Protein AF-A0A382KZV0-F1 (afdb_monomer_lite)

Structure (mmCIF, N/CA/C/O backbone):
data_AF-A0A382KZV0-F1
#
_entry.id   AF-A0A382KZV0-F1
#
loop_
_atom_site.group_PDB
_atom_site.id
_atom_site.type_symbol
_atom_site.label_atom_id
_atom_site.label_alt_id
_atom_site.label_comp_id
_atom_site.label_asym_id
_atom_site.label_entity_id
_atom_site.label_seq_id
_atom_site.pdbx_PDB_ins_code
_atom_site.Cartn_x
_atom_site.Cartn_y
_atom_site.Cartn_z
_atom_site.occupancy
_atom_site.B_iso_or_equiv
_atom_site.auth_seq_id
_atom_site.auth_comp_id
_atom_site.auth_asym_id
_atom_site.auth_atom_id
_atom_site.pdbx_PDB_model_num
ATOM 1 N N . MET A 1 1 ? 20.027 20.296 1.202 1.00 45.50 1 MET A N 1
ATOM 2 C CA . MET A 1 1 ? 18.885 19.548 0.625 1.00 45.50 1 MET A CA 1
ATOM 3 C C . MET A 1 1 ? 18.765 18.106 1.123 1.00 45.50 1 MET A C 1
ATOM 5 O O . MET A 1 1 ? 17.638 17.655 1.220 1.00 45.50 1 MET A O 1
ATOM 9 N N . LEU A 1 2 ? 19.836 17.405 1.534 1.00 50.00 2 LEU A N 1
ATOM 10 C CA . LEU A 1 2 ? 19.702 16.063 2.146 1.00 50.00 2 LEU A CA 1
ATOM 11 C C . LEU A 1 2 ? 18.959 16.044 3.502 1.00 50.00 2 LEU A C 1
ATOM 13 O O . LEU A 1 2 ? 18.318 15.055 3.827 1.00 50.00 2 LEU A O 1
ATOM 17 N N . ALA A 1 3 ? 19.001 17.135 4.277 1.00 51.44 3 ALA A N 1
ATOM 18 C CA . ALA A 1 3 ? 18.390 17.194 5.611 1.00 51.44 3 ALA A CA 1
ATOM 19 C C . ALA A 1 3 ? 16.846 17.115 5.618 1.00 51.44 3 ALA A C 1
ATOM 21 O O . ALA A 1 3 ? 16.266 16.767 6.639 1.00 51.44 3 ALA A O 1
ATOM 22 N N . ALA A 1 4 ? 16.177 17.391 4.490 1.00 58.25 4 ALA A N 1
ATOM 23 C CA . ALA A 1 4 ? 14.716 17.305 4.389 1.00 58.25 4 ALA A CA 1
ATOM 24 C C . ALA A 1 4 ? 14.198 15.859 4.260 1.00 58.25 4 ALA A C 1
ATOM 26 O O . ALA A 1 4 ? 13.025 15.610 4.503 1.00 58.25 4 ALA A O 1
ATOM 27 N N . LEU A 1 5 ? 15.059 14.894 3.914 1.00 58.06 5 LEU A N 1
ATOM 28 C CA . LEU A 1 5 ? 14.665 13.488 3.742 1.00 58.06 5 LEU A CA 1
ATOM 29 C C . LEU A 1 5 ? 14.502 12.738 5.076 1.00 58.06 5 LEU A C 1
ATOM 31 O O . LEU A 1 5 ? 13.919 11.661 5.097 1.00 58.06 5 LEU A O 1
ATOM 35 N N . ALA A 1 6 ? 14.995 13.295 6.187 1.00 59.56 6 ALA A N 1
ATOM 36 C CA . ALA A 1 6 ? 14.977 12.642 7.498 1.00 59.56 6 ALA A CA 1
ATOM 37 C C . ALA A 1 6 ? 13.834 13.105 8.422 1.00 59.56 6 ALA A C 1
ATOM 39 O O . ALA A 1 6 ? 13.668 12.542 9.500 1.00 59.56 6 ALA A O 1
ATOM 40 N N . SER A 1 7 ? 13.025 14.099 8.029 1.00 64.56 7 SER A N 1
ATOM 41 C CA . SER A 1 7 ? 11.954 14.633 8.890 1.00 64.56 7 SER A CA 1
ATOM 42 C C . SER A 1 7 ? 10.748 13.699 9.051 1.00 64.56 7 SER A C 1
ATOM 44 O O . SER A 1 7 ? 9.851 14.010 9.827 1.00 64.56 7 SER A O 1
ATOM 46 N N . GLY A 1 8 ? 10.698 12.590 8.305 1.00 65.81 8 GLY A N 1
ATOM 47 C CA . GLY A 1 8 ? 9.615 11.603 8.378 1.00 65.81 8 GLY A CA 1
ATOM 48 C C . GLY A 1 8 ? 9.811 10.515 9.438 1.00 65.81 8 GLY A C 1
ATOM 49 O O . GLY A 1 8 ? 8.851 9.830 9.777 1.00 65.81 8 GLY A O 1
ATOM 50 N N . CYS A 1 9 ? 11.021 10.344 9.980 1.00 72.75 9 CYS A N 1
ATOM 51 C CA . CYS A 1 9 ? 11.294 9.324 10.992 1.00 72.75 9 CYS A CA 1
ATOM 52 C C . CYS A 1 9 ? 11.134 9.908 12.401 1.00 72.75 9 CYS A C 1
ATOM 54 O O . CYS A 1 9 ? 11.999 10.647 12.869 1.00 72.75 9 CYS A O 1
ATOM 56 N N . ALA A 1 10 ? 10.057 9.540 13.097 1.00 71.25 10 ALA A N 1
ATOM 57 C CA . ALA A 1 10 ? 9.880 9.816 14.521 1.00 71.25 10 ALA A CA 1
ATOM 58 C C . ALA A 1 10 ? 10.232 8.564 15.341 1.00 71.25 10 ALA A C 1
ATOM 60 O O . ALA A 1 10 ? 9.564 7.535 15.244 1.00 71.25 10 ALA A O 1
ATOM 61 N N . SER A 1 11 ? 11.292 8.626 16.151 1.00 73.12 11 SER A N 1
ATOM 62 C CA . SER A 1 11 ? 11.614 7.553 17.096 1.00 73.12 11 SER A CA 1
ATOM 63 C C . SER A 1 11 ? 10.753 7.682 18.356 1.00 73.12 11 SER A C 1
ATOM 65 O O . SER A 1 11 ? 10.665 8.750 18.953 1.00 73.12 11 SER A O 1
ATOM 67 N N . GLY A 1 12 ? 10.113 6.582 18.767 1.00 73.50 12 GLY A N 1
ATOM 68 C CA . GLY A 1 12 ? 9.322 6.541 20.004 1.00 73.50 12 GLY A CA 1
ATOM 69 C C . GLY A 1 12 ? 8.008 7.329 19.960 1.00 73.50 12 GLY A C 1
ATOM 70 O O . GLY A 1 12 ? 7.560 7.792 21.002 1.00 73.50 12 GLY A O 1
ATOM 71 N N . ALA A 1 13 ? 7.401 7.498 18.781 1.00 76.75 13 ALA A N 1
ATOM 72 C CA . ALA A 1 13 ? 6.079 8.105 18.668 1.00 76.75 13 ALA A CA 1
ATOM 73 C C . ALA A 1 13 ? 5.020 7.257 19.396 1.00 76.75 13 ALA A C 1
ATOM 75 O O . ALA A 1 13 ? 4.955 6.042 19.216 1.00 76.75 13 ALA A O 1
ATOM 76 N N . GLU A 1 14 ? 4.196 7.916 20.210 1.00 76.19 14 GLU A N 1
ATOM 77 C CA . GLU A 1 14 ? 3.147 7.278 21.018 1.00 76.19 14 GLU A CA 1
ATOM 78 C C . GLU A 1 14 ? 1.956 6.818 20.158 1.00 76.19 14 GLU A C 1
ATOM 80 O O . GLU A 1 14 ? 1.303 5.825 20.468 1.00 76.19 14 GLU A O 1
ATOM 85 N N . LEU A 1 15 ? 1.734 7.492 19.023 1.00 79.81 15 LEU A N 1
ATOM 86 C CA . LEU A 1 15 ? 0.818 7.083 17.957 1.00 79.81 15 LEU A CA 1
ATOM 87 C C . LEU A 1 15 ? 1.629 6.757 16.700 1.00 79.81 15 LEU A C 1
ATOM 89 O O . LEU A 1 15 ? 2.036 7.654 15.962 1.00 79.81 15 LEU A O 1
ATOM 93 N N . ASP A 1 16 ? 1.867 5.468 16.473 1.00 84.56 16 ASP A N 1
ATOM 94 C CA . ASP A 1 16 ? 2.643 4.955 15.345 1.00 84.56 16 ASP A CA 1
ATOM 95 C C . ASP A 1 16 ? 1.788 3.964 14.546 1.00 84.56 16 ASP A C 1
ATOM 97 O O . ASP A 1 16 ? 1.379 2.917 15.051 1.00 84.56 16 ASP A O 1
ATOM 101 N N . THR A 1 17 ? 1.485 4.317 13.293 1.00 82.06 17 THR A N 1
ATOM 102 C CA . THR A 1 17 ? 0.651 3.489 12.404 1.00 82.06 17 THR A CA 1
ATOM 103 C C . THR A 1 17 ? 1.340 2.176 12.034 1.00 82.06 17 THR A C 1
ATOM 105 O O . THR A 1 17 ? 0.647 1.201 11.779 1.00 82.06 17 THR A O 1
ATOM 108 N N . LEU A 1 18 ? 2.676 2.133 12.070 1.00 85.75 18 LEU A N 1
ATOM 109 C CA . LEU A 1 18 ? 3.484 0.953 11.741 1.00 85.75 18 LEU A CA 1
ATOM 110 C C . LEU A 1 18 ? 3.802 0.095 12.984 1.00 85.75 18 LEU A C 1
ATOM 112 O O . LEU A 1 18 ? 4.700 -0.745 12.961 1.00 85.75 18 LEU A O 1
ATOM 116 N N . LYS A 1 19 ? 3.128 0.348 14.118 1.00 89.19 19 LYS A N 1
ATOM 117 C CA . LYS A 1 19 ? 3.260 -0.428 15.366 1.00 89.19 19 LYS A CA 1
ATOM 118 C C . LYS A 1 19 ? 1.890 -0.774 15.952 1.00 89.19 19 LYS A C 1
ATOM 120 O O . LYS A 1 19 ? 1.485 -0.212 16.979 1.00 89.19 19 LYS A O 1
ATOM 125 N N . PRO A 1 20 ? 1.166 -1.719 15.339 1.00 90.38 20 PRO A N 1
ATOM 126 C CA . PRO A 1 20 ? -0.201 -2.049 15.727 1.00 90.38 20 PRO A CA 1
ATOM 127 C C . PRO A 1 20 ? -0.302 -2.612 17.156 1.00 90.38 20 PRO A C 1
ATOM 129 O O . PRO A 1 20 ? 0.372 -3.576 17.519 1.00 90.38 20 PRO A O 1
ATOM 132 N N . GLN A 1 21 ? -1.214 -2.057 17.962 1.00 88.69 21 GLN A N 1
ATOM 133 C CA . GLN A 1 21 ? -1.464 -2.514 19.342 1.00 88.69 21 GLN A CA 1
ATOM 134 C C . GLN A 1 21 ? -2.681 -3.453 19.462 1.00 88.69 21 GLN A C 1
ATOM 136 O O . GLN A 1 21 ? -2.705 -4.335 20.323 1.00 88.69 21 GLN A O 1
ATOM 141 N N . GLY A 1 22 ? -3.669 -3.326 18.570 1.00 87.75 22 GLY A N 1
ATOM 142 C CA . GLY A 1 22 ? -4.879 -4.160 18.548 1.00 87.75 22 GLY A CA 1
ATOM 143 C C . GLY A 1 22 ? -4.798 -5.346 17.573 1.00 87.75 22 GLY A C 1
ATOM 144 O O . GLY A 1 22 ? -4.011 -5.297 16.628 1.00 87.75 22 GLY A O 1
ATOM 145 N N . PRO A 1 23 ? -5.613 -6.405 17.760 1.00 88.50 23 PRO A N 1
ATOM 146 C CA . PRO A 1 23 ? -5.649 -7.557 16.853 1.00 88.50 23 PRO A CA 1
ATOM 147 C C . PRO A 1 23 ? -6.073 -7.161 15.433 1.00 88.50 23 PRO A C 1
ATOM 149 O O . PRO A 1 23 ? -5.389 -7.514 14.481 1.00 88.50 23 PRO A O 1
ATOM 152 N N . ILE A 1 24 ? -7.111 -6.328 15.299 1.00 89.56 24 ILE A N 1
ATOM 153 C CA . ILE A 1 24 ? -7.564 -5.793 14.005 1.00 89.56 24 ILE A CA 1
ATOM 154 C C . ILE A 1 24 ? -6.461 -4.979 13.320 1.00 89.56 24 ILE A C 1
ATOM 156 O O . ILE A 1 24 ? -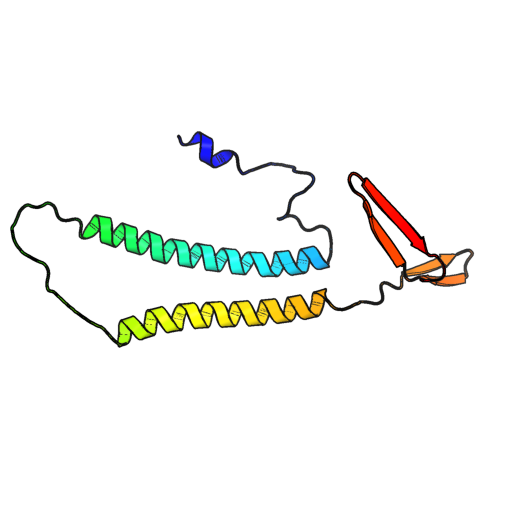6.172 -5.180 12.142 1.00 89.56 24 ILE A O 1
ATOM 160 N N . ALA A 1 25 ? -5.794 -4.098 14.073 1.00 90.75 25 ALA A N 1
ATOM 161 C CA . ALA A 1 25 ? -4.686 -3.305 13.549 1.00 90.75 25 ALA A CA 1
ATOM 162 C C . ALA A 1 25 ? -3.525 -4.194 13.072 1.00 90.75 25 ALA A C 1
ATOM 164 O O . ALA A 1 25 ? -2.959 -3.925 12.020 1.00 90.75 25 ALA A O 1
ATOM 165 N N . ARG A 1 26 ? -3.206 -5.281 13.795 1.00 92.38 26 ARG A N 1
ATOM 166 C CA . ARG A 1 26 ? -2.177 -6.253 13.386 1.00 92.38 26 ARG A CA 1
ATOM 167 C C . ARG A 1 26 ? -2.532 -6.970 12.087 1.00 92.38 26 ARG A C 1
ATOM 169 O O . ARG A 1 26 ? -1.646 -7.167 11.262 1.00 92.38 26 ARG A O 1
ATOM 176 N N . SER A 1 27 ? -3.798 -7.339 11.890 1.00 91.62 27 SER A N 1
ATOM 177 C CA . SER A 1 27 ? -4.250 -7.962 10.639 1.00 91.62 27 SER A CA 1
ATOM 178 C C . SER A 1 27 ? -4.074 -7.024 9.441 1.00 91.62 27 SER A C 1
ATOM 180 O O . SER A 1 27 ? -3.606 -7.453 8.389 1.00 91.62 27 SER A O 1
ATOM 182 N N . ILE A 1 28 ? -4.393 -5.736 9.613 1.00 92.94 28 ILE A N 1
ATOM 183 C CA . ILE A 1 28 ? -4.195 -4.711 8.577 1.00 92.94 28 ILE A CA 1
ATOM 184 C C . ILE A 1 28 ? -2.701 -4.511 8.293 1.00 92.94 28 ILE A C 1
ATOM 186 O O . ILE A 1 28 ? -2.295 -4.534 7.134 1.00 92.94 28 ILE A O 1
ATOM 190 N N . ASP A 1 29 ? -1.892 -4.353 9.340 1.00 93.69 29 ASP A N 1
ATOM 191 C CA . ASP A 1 29 ? -0.443 -4.136 9.248 1.00 93.69 29 ASP A CA 1
ATOM 192 C C . ASP A 1 29 ? 0.255 -5.292 8.510 1.00 93.69 29 ASP A C 1
ATOM 194 O O . ASP A 1 29 ? 0.930 -5.070 7.504 1.00 93.69 29 ASP A O 1
ATOM 198 N N . THR A 1 30 ? -0.058 -6.535 8.896 1.00 93.00 30 THR A N 1
ATOM 199 C CA . THR A 1 30 ? 0.474 -7.768 8.282 1.00 93.00 30 THR A CA 1
ATOM 200 C C . THR A 1 30 ? 0.131 -7.882 6.793 1.00 93.00 30 THR A C 1
ATOM 202 O O . THR A 1 30 ? 0.919 -8.423 6.019 1.00 93.00 30 THR A O 1
ATOM 205 N N . LEU A 1 31 ? -1.041 -7.389 6.372 1.00 94.06 31 LEU A N 1
ATOM 206 C CA . LEU A 1 31 ? -1.409 -7.319 4.955 1.00 94.06 31 LEU A CA 1
ATOM 207 C C . LEU A 1 31 ? -0.690 -6.165 4.241 1.00 94.06 31 LEU A C 1
ATOM 209 O O . LEU A 1 31 ? -0.308 -6.300 3.078 1.00 94.06 31 LEU A O 1
ATOM 213 N N . SER A 1 32 ? -0.524 -5.027 4.911 1.00 94.06 32 SER A N 1
ATOM 214 C CA . SER A 1 32 ? 0.054 -3.822 4.319 1.00 94.06 32 SER A CA 1
ATOM 215 C C . SER A 1 32 ? 1.548 -3.966 4.017 1.00 94.06 32 SER A C 1
ATOM 217 O O . SER A 1 32 ? 1.982 -3.560 2.939 1.00 94.06 32 SER A O 1
ATOM 219 N N . ASP A 1 33 ? 2.312 -4.625 4.890 1.00 93.62 33 ASP A N 1
ATOM 220 C CA . ASP A 1 33 ? 3.751 -4.861 4.737 1.00 93.62 33 ASP A CA 1
ATOM 221 C C . ASP A 1 33 ? 4.140 -5.483 3.380 1.00 93.62 33 ASP A C 1
ATOM 223 O O . ASP A 1 33 ? 4.932 -4.884 2.639 1.00 93.62 33 ASP A O 1
ATOM 227 N N . PRO A 1 34 ? 3.590 -6.646 2.971 1.00 94.19 34 PRO A N 1
ATOM 228 C CA . PRO A 1 34 ? 3.917 -7.240 1.679 1.00 94.19 34 PRO A CA 1
ATOM 229 C C . PRO A 1 34 ? 3.402 -6.405 0.499 1.00 94.19 34 PRO A C 1
ATOM 231 O O . PRO A 1 34 ? 4.047 -6.380 -0.550 1.00 94.19 34 PRO A O 1
ATOM 234 N N . VAL A 1 35 ? 2.280 -5.691 0.647 1.00 95.56 35 VAL A N 1
ATOM 235 C CA . VAL A 1 35 ? 1.765 -4.796 -0.404 1.00 95.56 35 VAL A CA 1
ATOM 236 C C . VAL A 1 35 ? 2.734 -3.637 -0.640 1.00 95.56 35 VAL A C 1
ATOM 238 O O . VAL A 1 35 ? 3.087 -3.364 -1.789 1.00 95.56 35 VAL A O 1
ATOM 241 N N . PHE A 1 36 ? 3.221 -2.996 0.425 1.00 94.75 36 PHE A N 1
ATOM 242 C CA . PHE A 1 36 ? 4.221 -1.932 0.331 1.00 94.75 36 PHE A CA 1
ATOM 243 C C . PHE A 1 36 ? 5.557 -2.439 -0.212 1.00 94.75 36 PHE A C 1
ATOM 245 O O . PHE A 1 36 ? 6.182 -1.748 -1.019 1.00 94.75 36 PHE A O 1
ATOM 252 N N . LEU A 1 37 ? 5.972 -3.654 0.155 1.00 95.38 37 LEU A N 1
ATOM 253 C CA . LEU A 1 37 ? 7.160 -4.293 -0.410 1.00 95.38 37 LEU A CA 1
ATOM 254 C C . LEU A 1 37 ? 7.038 -4.456 -1.935 1.00 95.38 37 LEU A C 1
ATOM 256 O O . LEU A 1 37 ? 7.937 -4.052 -2.676 1.00 95.38 37 LEU A O 1
ATOM 260 N N . ILE A 1 38 ? 5.922 -5.017 -2.414 1.00 95.62 38 ILE A N 1
ATOM 261 C CA . ILE A 1 38 ? 5.663 -5.211 -3.849 1.00 95.62 38 ILE A CA 1
ATOM 262 C C . ILE A 1 38 ? 5.585 -3.860 -4.565 1.00 95.62 38 ILE A C 1
ATOM 264 O O . ILE A 1 38 ? 6.200 -3.691 -5.618 1.00 95.62 38 ILE A O 1
ATOM 268 N N . ALA A 1 39 ? 4.882 -2.882 -3.989 1.00 95.25 39 ALA A N 1
ATOM 269 C CA . ALA A 1 39 ? 4.782 -1.536 -4.543 1.00 95.25 39 ALA A CA 1
ATOM 270 C C . ALA A 1 39 ? 6.162 -0.869 -4.668 1.00 95.25 39 ALA A C 1
ATOM 272 O O . ALA A 1 39 ? 6.479 -0.306 -5.716 1.00 95.25 39 ALA A O 1
ATOM 273 N N . GLY A 1 40 ? 7.007 -0.988 -3.641 1.00 96.81 40 GLY A N 1
ATOM 274 C CA . GLY A 1 40 ? 8.384 -0.498 -3.659 1.00 96.81 40 GLY A CA 1
ATOM 275 C C . GLY A 1 40 ? 9.237 -1.179 -4.731 1.00 96.81 40 GLY A C 1
ATOM 276 O O . GLY A 1 40 ? 9.969 -0.508 -5.457 1.00 96.81 40 GLY A O 1
ATOM 277 N N . LEU A 1 41 ? 9.106 -2.496 -4.898 1.00 96.75 41 LEU A N 1
ATOM 278 C CA . LEU A 1 41 ? 9.815 -3.243 -5.938 1.00 96.75 41 LEU A CA 1
ATOM 279 C C . LEU A 1 41 ? 9.382 -2.809 -7.346 1.00 96.75 41 LEU A C 1
ATOM 281 O O . LEU A 1 41 ? 10.234 -2.537 -8.192 1.00 96.75 41 LEU A O 1
ATOM 285 N N . VAL A 1 42 ? 8.075 -2.691 -7.595 1.00 95.88 42 VAL A N 1
ATOM 286 C CA . VAL A 1 42 ? 7.537 -2.207 -8.878 1.00 95.88 42 VAL A CA 1
ATOM 287 C C . VAL A 1 42 ? 8.008 -0.781 -9.154 1.00 95.88 42 VAL A C 1
ATOM 289 O O . VAL A 1 42 ? 8.464 -0.489 -10.261 1.00 95.88 42 VAL A O 1
ATOM 292 N N . PHE A 1 43 ? 7.968 0.090 -8.143 1.00 96.38 43 PHE A N 1
ATOM 293 C CA . PHE A 1 43 ? 8.487 1.450 -8.232 1.00 96.38 43 PHE A CA 1
ATOM 294 C C . PHE A 1 43 ? 9.957 1.456 -8.667 1.00 96.38 43 PHE A C 1
ATOM 296 O O . PHE A 1 43 ? 10.300 2.134 -9.633 1.00 96.38 43 PHE A O 1
ATOM 303 N N . LEU A 1 44 ? 10.816 0.661 -8.021 1.00 97.56 44 LEU A N 1
ATOM 304 C CA . LEU A 1 44 ? 12.237 0.581 -8.366 1.00 97.56 44 LEU A CA 1
ATOM 305 C C . LEU A 1 44 ? 12.475 0.045 -9.780 1.00 97.56 44 LEU A C 1
ATOM 307 O O . LEU A 1 44 ? 13.350 0.560 -10.472 1.00 97.56 44 LEU A O 1
ATOM 311 N N . ILE A 1 45 ? 11.705 -0.945 -10.236 1.00 96.25 45 ILE A N 1
ATOM 312 C CA . ILE A 1 45 ? 11.824 -1.473 -11.602 1.00 96.25 45 ILE A CA 1
ATOM 313 C C . ILE A 1 45 ? 11.453 -0.401 -12.628 1.00 96.25 45 ILE A C 1
ATOM 315 O O . ILE A 1 45 ? 12.205 -0.176 -13.576 1.00 96.25 45 ILE A O 1
ATOM 319 N N . ILE A 1 46 ? 10.323 0.283 -12.437 1.00 95.56 46 ILE A N 1
ATOM 320 C CA . ILE A 1 46 ? 9.833 1.287 -13.388 1.00 95.56 46 ILE A CA 1
ATOM 321 C C . ILE A 1 46 ? 10.746 2.514 -13.391 1.00 95.56 46 ILE A C 1
ATOM 323 O O . ILE A 1 46 ? 11.239 2.912 -14.447 1.00 95.56 46 ILE A O 1
ATOM 327 N N . PHE A 1 47 ? 11.006 3.108 -12.225 1.00 96.50 47 PHE A N 1
ATOM 328 C CA . PHE A 1 47 ? 11.843 4.304 -12.128 1.00 96.50 47 PHE A CA 1
ATOM 329 C C . PHE A 1 47 ? 13.302 4.001 -12.453 1.00 96.50 47 PHE A C 1
ATOM 331 O O . PHE A 1 47 ? 13.933 4.779 -13.163 1.00 96.50 47 PHE A O 1
ATOM 338 N N . GLY A 1 48 ? 13.832 2.867 -11.994 1.00 97.00 48 GLY A N 1
ATOM 339 C CA . GLY A 1 48 ? 15.187 2.429 -12.316 1.00 97.00 48 GLY A CA 1
ATOM 340 C C . GLY A 1 48 ? 15.354 2.158 -13.808 1.00 97.00 48 GLY A C 1
ATOM 341 O O . GLY A 1 48 ? 16.275 2.690 -14.421 1.00 97.00 48 GLY A O 1
ATOM 342 N N . GLY A 1 49 ? 14.431 1.410 -14.418 1.00 96.38 49 GLY A N 1
ATOM 343 C CA . GLY A 1 49 ? 14.431 1.158 -15.860 1.00 96.38 49 GLY A CA 1
ATOM 344 C C . GLY A 1 49 ? 14.329 2.450 -16.670 1.00 96.38 49 GLY A C 1
ATOM 345 O O . GLY A 1 49 ? 15.121 2.668 -17.584 1.00 96.38 49 GLY A O 1
ATOM 346 N N . THR A 1 50 ? 13.432 3.356 -16.277 1.00 95.75 50 THR A N 1
ATOM 347 C CA . THR A 1 50 ? 13.288 4.674 -16.914 1.00 95.75 50 THR A CA 1
ATOM 348 C C . THR A 1 50 ? 14.561 5.507 -16.777 1.00 95.75 50 THR A C 1
ATOM 350 O O . THR A 1 50 ? 15.017 6.087 -17.758 1.00 95.75 50 THR A O 1
ATOM 353 N N . ALA A 1 51 ? 15.178 5.542 -15.593 1.00 96.88 51 ALA A N 1
ATOM 354 C CA . ALA A 1 51 ? 16.425 6.264 -15.360 1.00 96.88 51 ALA A CA 1
ATOM 355 C C . ALA A 1 51 ? 17.586 5.691 -16.186 1.00 96.88 51 ALA A C 1
ATOM 357 O O . ALA A 1 51 ? 18.377 6.455 -16.738 1.00 96.88 51 ALA A O 1
ATOM 358 N N . VAL A 1 52 ? 17.671 4.361 -16.316 1.00 97.00 52 VAL A N 1
ATOM 359 C CA . VAL A 1 52 ? 18.667 3.691 -17.164 1.00 97.00 52 VAL A CA 1
ATOM 360 C C . VAL A 1 52 ? 18.448 4.037 -18.631 1.00 97.00 52 VAL A C 1
ATOM 362 O O . VAL A 1 52 ? 19.409 4.415 -19.296 1.00 97.00 52 VAL A O 1
ATOM 365 N N . ILE A 1 53 ? 17.212 3.954 -19.133 1.00 94.81 53 ILE A N 1
ATOM 366 C CA . ILE A 1 53 ? 16.881 4.315 -20.520 1.00 94.81 53 ILE A CA 1
ATOM 367 C C . ILE A 1 53 ? 17.247 5.778 -20.775 1.00 94.81 53 ILE A C 1
ATOM 369 O O . ILE A 1 53 ? 17.963 6.076 -21.729 1.00 94.81 53 ILE A O 1
ATOM 373 N N . TRP A 1 54 ? 16.819 6.672 -19.883 1.00 93.75 54 TRP A N 1
ATOM 374 C CA . TRP A 1 54 ? 17.100 8.098 -19.977 1.00 93.75 54 TRP A CA 1
ATOM 375 C C . TRP A 1 54 ? 18.598 8.396 -19.977 1.00 93.75 54 TRP A C 1
ATOM 377 O O . TRP A 1 54 ? 19.046 9.209 -20.772 1.00 93.75 54 TRP A O 1
ATOM 387 N N . TRP A 1 55 ? 19.385 7.747 -19.117 1.00 94.88 55 TRP A N 1
ATOM 388 C CA . TRP A 1 55 ? 20.828 7.971 -19.051 1.00 94.8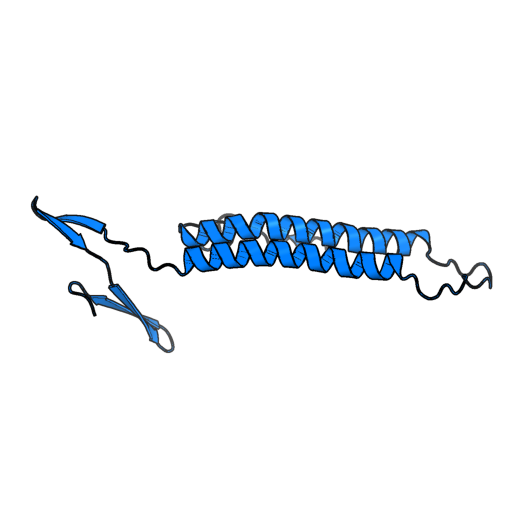8 55 TRP A CA 1
ATOM 389 C C . TRP A 1 55 ? 21.576 7.363 -20.245 1.00 94.88 55 TRP A C 1
ATOM 391 O O . TRP A 1 55 ? 22.491 7.989 -20.779 1.00 94.88 55 TRP A O 1
ATOM 401 N N . ARG A 1 56 ? 21.194 6.151 -20.674 1.00 91.75 56 ARG A N 1
ATOM 402 C CA . ARG A 1 56 ? 21.904 5.372 -21.700 1.00 91.75 56 ARG A CA 1
ATOM 403 C C . ARG A 1 56 ? 21.605 5.817 -23.128 1.00 91.75 56 ARG A C 1
ATOM 405 O O . ARG A 1 56 ? 22.493 5.703 -23.972 1.00 91.75 56 ARG A O 1
ATOM 412 N N . PHE A 1 57 ? 20.381 6.255 -23.399 1.00 88.81 57 PHE A N 1
ATOM 413 C CA . PHE A 1 57 ? 19.919 6.688 -24.723 1.00 88.81 57 PHE A CA 1
ATOM 414 C C . PHE A 1 57 ? 19.686 8.199 -24.777 1.00 88.81 57 PHE A C 1
ATOM 416 O O . PHE A 1 57 ? 18.914 8.689 -25.596 1.00 88.81 57 PHE A O 1
ATOM 423 N N . ARG A 1 58 ? 20.337 8.948 -23.880 1.00 87.31 58 ARG A N 1
ATOM 424 C CA . ARG A 1 58 ? 20.343 10.406 -23.941 1.00 87.31 58 ARG A CA 1
ATOM 425 C C . ARG A 1 58 ? 21.080 10.849 -25.198 1.00 87.31 58 ARG A C 1
ATOM 427 O O . ARG A 1 58 ? 22.269 10.566 -25.321 1.00 87.31 58 ARG A O 1
ATOM 434 N N . ASP A 1 59 ? 20.383 11.567 -26.064 1.00 83.81 59 ASP A N 1
ATOM 435 C CA . ASP A 1 59 ? 20.962 12.159 -27.264 1.00 83.81 59 ASP A CA 1
ATOM 436 C C . ASP A 1 59 ? 21.989 13.249 -26.900 1.00 83.81 59 ASP A C 1
ATOM 438 O O . ASP A 1 59 ? 21.719 14.124 -26.065 1.00 83.81 59 ASP A O 1
ATOM 442 N N . ASP A 1 60 ? 23.175 13.181 -27.501 1.00 83.00 60 ASP A N 1
ATOM 443 C CA . ASP A 1 60 ? 24.233 14.184 -27.368 1.00 83.00 60 ASP A CA 1
ATOM 444 C C . ASP A 1 60 ? 24.198 15.245 -28.481 1.00 83.00 60 ASP A C 1
ATOM 446 O O . ASP A 1 60 ? 24.973 16.202 -28.420 1.00 83.00 60 ASP A O 1
ATOM 450 N N . HIS A 1 61 ? 23.247 15.124 -29.417 1.00 79.75 61 HIS A N 1
ATOM 451 C CA . HIS A 1 61 ? 23.030 16.004 -30.567 1.00 79.75 61 HIS A CA 1
ATOM 452 C C . HIS A 1 61 ? 24.279 16.126 -31.458 1.00 79.75 61 HIS A C 1
ATOM 454 O O . HIS A 1 61 ? 24.536 17.189 -32.033 1.00 79.75 61 HIS A O 1
ATOM 460 N N . SER A 1 62 ? 25.104 15.074 -31.524 1.00 81.38 62 SER A N 1
ATOM 461 C CA . SER A 1 62 ? 26.326 15.062 -32.336 1.00 81.38 62 SER A CA 1
ATOM 462 C C . SER A 1 62 ? 26.087 14.738 -33.816 1.00 81.38 62 SER A C 1
ATOM 464 O O . SER A 1 62 ? 26.927 15.092 -34.648 1.00 81.38 62 SER A O 1
ATOM 466 N N . ASP A 1 63 ? 24.942 14.144 -34.158 1.00 81.56 63 ASP A N 1
ATOM 467 C CA . ASP A 1 63 ? 24.487 13.866 -35.520 1.00 81.56 63 ASP A CA 1
ATOM 468 C C . ASP A 1 63 ? 22.999 14.227 -35.732 1.00 81.56 63 ASP A C 1
ATOM 470 O O . ASP A 1 63 ? 22.262 14.539 -34.799 1.00 81.56 63 ASP A O 1
ATOM 474 N N . GLU A 1 64 ? 22.568 14.268 -36.999 1.00 78.75 64 GLU A N 1
ATOM 475 C CA . GLU A 1 64 ? 21.166 14.515 -37.395 1.00 78.75 64 GLU A CA 1
ATOM 476 C C . GLU A 1 64 ? 20.404 13.193 -37.650 1.00 78.75 64 GLU A C 1
ATOM 478 O O . GLU A 1 64 ? 19.425 13.160 -38.403 1.00 78.75 64 GLU A O 1
ATOM 483 N N . GLU A 1 65 ? 20.864 12.074 -37.078 1.00 80.25 65 GLU A N 1
ATOM 484 C CA . GLU A 1 65 ? 20.271 10.756 -37.313 1.00 80.25 65 GLU A CA 1
ATOM 485 C C . GLU A 1 65 ? 19.029 10.549 -36.432 1.00 80.25 65 GLU A C 1
ATOM 487 O O . GLU A 1 65 ? 19.087 10.491 -35.205 1.00 80.25 65 GLU A O 1
ATOM 492 N N . PHE A 1 66 ? 17.860 10.433 -37.066 1.00 79.75 66 PHE A N 1
ATOM 493 C CA . PHE A 1 66 ? 16.614 10.171 -36.347 1.00 79.75 66 PHE A CA 1
ATOM 494 C C . PHE A 1 66 ? 16.490 8.685 -35.973 1.00 79.75 66 PHE A C 1
ATOM 496 O O . PHE A 1 66 ? 16.751 7.824 -36.818 1.00 79.75 66 PHE A O 1
ATOM 503 N N . PRO A 1 67 ? 16.011 8.354 -34.756 1.00 82.69 67 PRO A N 1
ATOM 504 C CA . PRO A 1 67 ? 15.772 6.970 -34.370 1.00 82.69 67 PRO A CA 1
ATOM 505 C C . PRO A 1 67 ? 14.661 6.338 -35.217 1.00 82.69 67 PRO A C 1
ATOM 507 O O . PRO A 1 67 ? 13.741 7.014 -35.688 1.00 82.69 67 PRO A O 1
ATOM 510 N N . GLU A 1 68 ? 14.722 5.015 -35.373 1.00 85.69 68 GLU A N 1
ATOM 511 C CA . GLU A 1 68 ? 13.705 4.251 -36.094 1.00 85.69 68 GLU A CA 1
ATOM 512 C C . GLU A 1 68 ? 12.316 4.451 -35.460 1.00 85.69 68 GLU A C 1
ATOM 514 O O . GLU A 1 68 ? 12.106 4.193 -34.271 1.00 85.69 68 GLU A O 1
ATOM 519 N N . GLN A 1 69 ? 11.345 4.909 -36.259 1.00 86.12 69 GLN A N 1
ATOM 520 C CA . GLN A 1 69 ? 9.955 5.061 -35.826 1.00 86.12 69 GLN A CA 1
ATOM 521 C C . GLN A 1 69 ? 9.257 3.702 -35.811 1.00 86.12 69 GLN A C 1
ATOM 523 O O . GLN A 1 69 ? 8.536 3.332 -36.738 1.00 86.12 69 GLN A O 1
ATOM 528 N N . VAL A 1 70 ? 9.467 2.956 -34.733 1.00 87.00 70 VAL A N 1
ATOM 529 C CA . VAL A 1 70 ? 8.705 1.741 -34.453 1.00 87.00 70 VAL A CA 1
ATOM 530 C C . VAL A 1 70 ? 7.363 2.114 -33.820 1.00 87.00 70 VAL A C 1
ATOM 532 O O . VAL A 1 70 ? 7.307 2.858 -32.840 1.00 87.00 70 VAL A O 1
ATOM 535 N N . HIS A 1 71 ? 6.264 1.616 -34.388 1.00 85.62 71 HIS A N 1
ATOM 536 C CA . HIS A 1 71 ? 4.923 1.821 -33.843 1.00 85.62 71 HIS A CA 1
ATOM 537 C C . HIS A 1 71 ? 4.234 0.488 -33.582 1.00 85.62 71 HIS A C 1
ATOM 539 O O . HIS A 1 71 ? 4.087 -0.324 -34.494 1.00 85.62 71 HIS A O 1
ATOM 545 N N . GLY A 1 72 ? 3.752 0.330 -32.350 1.00 83.94 72 GLY A N 1
ATOM 546 C CA . GLY A 1 72 ? 2.957 -0.810 -31.921 1.00 83.94 72 GLY A CA 1
ATOM 547 C C . GLY A 1 72 ? 3.787 -2.070 -31.690 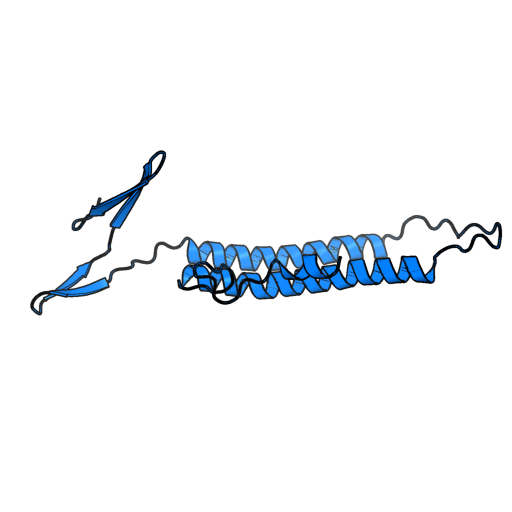1.00 83.94 72 GLY A C 1
ATOM 548 O O . GLY A 1 72 ? 4.543 -2.524 -32.545 1.00 83.94 72 GLY A O 1
ATOM 549 N N . ASP A 1 73 ? 3.589 -2.676 -30.527 1.00 93.69 73 ASP A N 1
ATOM 550 C CA . ASP A 1 73 ? 4.030 -4.042 -30.265 1.00 93.69 73 ASP A CA 1
ATOM 551 C C . ASP A 1 73 ? 2.973 -4.700 -29.391 1.00 93.69 73 ASP A C 1
ATOM 553 O O . ASP A 1 73 ? 2.969 -4.543 -28.173 1.00 93.69 73 ASP A O 1
ATOM 557 N N . LEU A 1 74 ? 2.080 -5.467 -30.021 1.00 93.44 74 LEU A N 1
ATOM 558 C CA . LEU A 1 74 ? 0.979 -6.130 -29.325 1.00 93.44 74 LEU A CA 1
ATOM 559 C C . LEU A 1 74 ? 1.465 -7.008 -28.159 1.00 93.44 74 LEU A C 1
ATOM 561 O O . LEU A 1 74 ? 0.760 -7.157 -27.162 1.00 93.44 74 LEU A O 1
ATOM 565 N N . LYS A 1 75 ? 2.655 -7.617 -28.268 1.00 94.75 75 LYS A N 1
ATOM 566 C CA . LYS A 1 75 ? 3.189 -8.487 -27.210 1.00 94.75 75 LYS A CA 1
ATOM 567 C C . LYS A 1 75 ? 3.625 -7.660 -26.012 1.00 94.75 75 LYS A C 1
ATOM 569 O O . LYS A 1 75 ? 3.319 -8.037 -24.881 1.00 94.75 75 LYS A O 1
ATOM 574 N N . LEU A 1 76 ? 4.322 -6.554 -26.262 1.00 93.31 76 LEU A N 1
ATOM 575 C CA . LEU A 1 76 ? 4.727 -5.623 -25.218 1.00 93.31 76 LEU A CA 1
ATOM 576 C C . LEU A 1 76 ? 3.466 -5.006 -24.585 1.00 93.31 76 LEU A C 1
ATOM 578 O O . LEU A 1 76 ? 3.323 -5.050 -23.363 1.00 93.31 76 LEU A O 1
ATOM 582 N N . GLU A 1 77 ? 2.505 -4.580 -25.413 1.00 94.94 77 GLU A N 1
ATOM 583 C CA . GLU A 1 77 ? 1.217 -3.997 -25.012 1.00 94.94 77 GLU A CA 1
ATOM 584 C C . GLU A 1 77 ? 0.433 -4.879 -24.052 1.00 94.94 77 GLU A C 1
ATOM 586 O O . GLU A 1 77 ? -0.024 -4.447 -22.985 1.00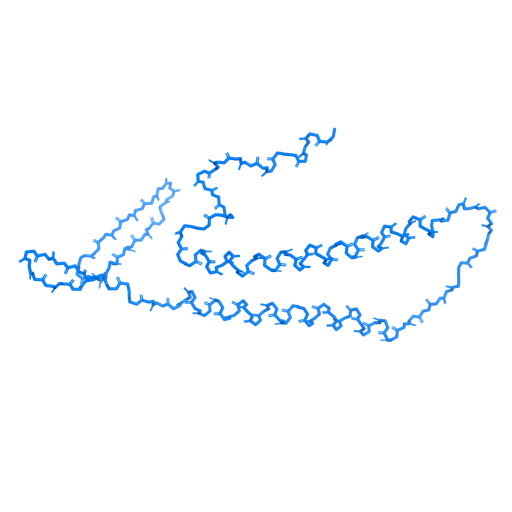 94.94 77 GLU A O 1
ATOM 591 N N . LEU A 1 78 ? 0.322 -6.152 -24.412 1.00 96.81 78 LEU A N 1
ATOM 592 C CA . LEU A 1 78 ? -0.336 -7.140 -23.583 1.00 96.81 78 LEU A CA 1
ATOM 593 C C . LEU A 1 78 ? 0.442 -7.389 -22.286 1.00 96.81 78 LEU A C 1
ATOM 595 O O . LEU A 1 78 ? -0.171 -7.489 -21.225 1.00 96.81 78 LEU A O 1
ATOM 599 N N . LEU A 1 79 ? 1.776 -7.451 -22.343 1.00 95.31 79 LEU A N 1
ATOM 600 C CA . LEU A 1 79 ? 2.616 -7.698 -21.172 1.00 95.31 79 LEU A CA 1
ATOM 601 C C . LEU A 1 79 ? 2.436 -6.612 -20.103 1.00 95.31 79 LEU A C 1
ATOM 603 O O . LEU A 1 79 ? 2.155 -6.939 -18.948 1.00 95.31 79 LEU A O 1
ATOM 607 N N . TRP A 1 80 ? 2.554 -5.330 -20.468 1.00 93.94 80 TRP A N 1
ATOM 608 C CA . TRP A 1 80 ? 2.441 -4.238 -19.492 1.00 93.94 80 TRP A CA 1
ATOM 609 C C . TRP A 1 80 ? 1.012 -3.974 -19.029 1.00 93.94 80 TRP A C 1
ATOM 611 O O . TRP A 1 80 ? 0.820 -3.248 -18.060 1.00 93.94 80 TRP A O 1
ATOM 621 N N . THR A 1 81 ? 0.008 -4.527 -19.702 1.00 96.00 81 THR A N 1
ATOM 622 C CA . THR A 1 81 ? -1.387 -4.421 -19.265 1.00 96.00 81 THR A CA 1
ATOM 623 C C . THR A 1 81 ? -1.733 -5.573 -18.326 1.00 96.00 81 THR A C 1
ATOM 625 O O . THR A 1 81 ? -2.235 -5.355 -17.227 1.00 96.00 81 THR A O 1
ATOM 628 N N . VAL A 1 82 ? -1.402 -6.808 -18.713 1.00 97.88 82 VAL A N 1
ATOM 629 C CA . VAL A 1 82 ? -1.739 -8.013 -17.944 1.00 97.88 82 VAL A CA 1
ATOM 630 C C . VAL A 1 82 ? -0.979 -8.069 -16.624 1.00 97.88 82 VAL A C 1
ATOM 632 O O . VAL A 1 82 ? -1.578 -8.395 -15.601 1.00 97.88 82 VAL A O 1
ATOM 635 N N . VAL A 1 83 ? 0.318 -7.741 -16.613 1.00 96.00 83 VAL A N 1
ATOM 636 C CA . VAL A 1 83 ? 1.137 -7.855 -15.396 1.00 96.00 83 VAL A CA 1
ATOM 637 C C . VAL A 1 83 ? 0.598 -6.971 -14.256 1.00 96.00 83 VAL A C 1
ATOM 639 O O . VAL A 1 83 ? 0.320 -7.521 -13.187 1.00 96.00 83 VAL A O 1
ATOM 642 N N . PRO A 1 84 ? 0.355 -5.655 -14.437 1.00 94.75 84 PRO A N 1
ATOM 643 C CA . PRO A 1 84 ? -0.246 -4.824 -13.392 1.00 94.75 84 PRO A CA 1
ATOM 644 C C . PRO A 1 84 ? -1.650 -5.278 -12.988 1.00 94.75 84 PRO A C 1
ATOM 646 O O . PRO A 1 84 ? -1.974 -5.264 -11.801 1.00 94.75 84 PRO A O 1
ATOM 649 N N . THR A 1 85 ? -2.475 -5.723 -13.943 1.00 97.56 85 THR A N 1
ATOM 650 C CA . THR A 1 85 ? -3.819 -6.233 -13.640 1.00 97.56 85 THR A CA 1
ATOM 651 C C . THR A 1 85 ? -3.770 -7.457 -12.731 1.00 97.56 85 THR A C 1
ATOM 653 O O . THR A 1 85 ? -4.511 -7.512 -11.752 1.00 97.56 85 THR A O 1
ATOM 656 N N . VAL A 1 86 ? -2.888 -8.423 -13.006 1.00 98.06 86 VAL A N 1
ATOM 657 C CA . VAL A 1 86 ? -2.748 -9.632 -12.180 1.00 98.06 86 VAL A CA 1
ATOM 658 C C . VAL A 1 86 ? -2.247 -9.286 -10.779 1.00 98.06 86 VAL A C 1
ATOM 660 O O . VAL A 1 86 ? -2.794 -9.796 -9.804 1.00 98.06 86 VAL A O 1
ATOM 663 N N . ILE A 1 87 ? -1.261 -8.389 -10.661 1.00 96.12 87 ILE A N 1
ATOM 664 C CA . ILE A 1 87 ? -0.753 -7.934 -9.357 1.00 96.12 87 ILE A CA 1
ATOM 665 C C . ILE A 1 87 ? -1.891 -7.330 -8.522 1.00 96.12 87 ILE A C 1
ATOM 667 O O . ILE A 1 87 ? -2.091 -7.730 -7.375 1.00 96.12 87 ILE A O 1
ATOM 671 N N . LEU A 1 88 ? -2.677 -6.417 -9.101 1.00 97.06 88 LEU A N 1
ATOM 672 C CA . LEU A 1 88 ? -3.804 -5.797 -8.399 1.00 97.06 88 LEU A CA 1
ATOM 673 C C . LEU A 1 88 ? -4.916 -6.795 -8.064 1.00 97.06 88 LEU A C 1
ATOM 675 O O . LEU A 1 88 ? -5.492 -6.706 -6.983 1.00 97.06 88 LEU A O 1
ATOM 679 N N . ALA A 1 89 ? -5.204 -7.755 -8.944 1.00 98.00 89 ALA A N 1
ATOM 680 C CA . ALA A 1 89 ? -6.207 -8.784 -8.683 1.00 98.00 89 ALA A CA 1
ATOM 681 C C . ALA A 1 89 ? -5.835 -9.647 -7.467 1.00 98.00 89 ALA A C 1
ATOM 683 O O . ALA A 1 89 ? -6.685 -9.912 -6.620 1.00 98.00 89 ALA A O 1
ATOM 684 N N . VAL A 1 90 ? -4.562 -10.041 -7.344 1.00 96.94 90 VAL A N 1
ATOM 685 C CA . VAL A 1 90 ? -4.071 -10.805 -6.187 1.00 96.94 90 VAL A CA 1
ATOM 686 C C . VAL A 1 90 ? -4.182 -9.984 -4.904 1.00 96.94 90 VAL A C 1
ATOM 688 O O . VAL A 1 90 ? -4.717 -10.480 -3.914 1.00 96.94 90 VAL A O 1
ATOM 691 N N . ILE A 1 91 ? -3.737 -8.722 -4.926 1.00 96.88 91 ILE A N 1
ATOM 692 C CA . ILE A 1 91 ? -3.852 -7.819 -3.770 1.00 96.88 91 ILE A CA 1
ATOM 693 C C . ILE A 1 91 ? -5.319 -7.686 -3.349 1.00 96.88 91 ILE A C 1
ATOM 695 O O . ILE A 1 91 ? -5.634 -7.867 -2.176 1.00 96.88 91 ILE A O 1
ATOM 699 N N . ALA A 1 92 ? -6.223 -7.456 -4.305 1.00 96.94 92 ALA A N 1
ATOM 700 C CA . ALA A 1 92 ? -7.647 -7.303 -4.038 1.00 96.94 92 ALA A CA 1
ATOM 701 C C . ALA A 1 92 ? -8.256 -8.533 -3.350 1.00 96.94 92 ALA A C 1
ATOM 703 O O . ALA A 1 92 ? -9.038 -8.373 -2.417 1.00 96.94 92 ALA A O 1
ATOM 704 N N . VAL A 1 93 ? -7.884 -9.752 -3.757 1.00 97.50 93 VAL A N 1
ATOM 705 C CA . VAL A 1 93 ? -8.370 -10.984 -3.111 1.00 97.50 93 VAL A CA 1
ATOM 706 C C . VAL A 1 93 ? -7.991 -11.014 -1.630 1.00 97.50 93 VAL A C 1
ATOM 708 O O . VAL A 1 93 ? -8.866 -11.207 -0.787 1.00 97.50 93 VAL A O 1
ATOM 711 N N . PHE A 1 94 ? -6.721 -10.772 -1.295 1.00 96.06 94 PHE A N 1
ATOM 712 C CA . PHE A 1 94 ? -6.284 -10.755 0.104 1.00 96.06 94 PHE A CA 1
ATOM 713 C C . PHE A 1 94 ? -6.928 -9.615 0.896 1.00 96.06 94 PHE A C 1
ATOM 715 O O . PHE A 1 94 ? -7.369 -9.831 2.021 1.00 96.06 94 PHE A O 1
ATOM 722 N N . THR A 1 95 ? -7.066 -8.430 0.294 1.00 95.75 95 THR A N 1
ATOM 723 C CA . THR A 1 95 ? -7.772 -7.305 0.918 1.00 95.75 95 THR A CA 1
ATOM 724 C C . THR A 1 95 ? -9.220 -7.649 1.243 1.00 95.75 95 THR A C 1
ATOM 726 O O . THR A 1 95 ? -9.681 -7.324 2.331 1.00 95.75 95 THR A O 1
ATOM 729 N N . LEU A 1 96 ? -9.941 -8.318 0.340 1.00 96.19 96 LEU A N 1
ATOM 730 C CA . LEU A 1 96 ? -11.334 -8.701 0.574 1.00 96.19 96 LEU A CA 1
ATOM 731 C C . LEU A 1 96 ? -11.475 -9.750 1.683 1.00 96.19 96 LEU A C 1
ATOM 733 O O . LEU A 1 96 ? -12.413 -9.657 2.470 1.00 96.19 96 LEU A O 1
ATOM 737 N N . ILE A 1 97 ? -10.546 -10.707 1.774 1.00 94.38 97 ILE A N 1
ATOM 738 C CA . ILE A 1 97 ? -10.518 -11.694 2.865 1.00 94.38 97 ILE A CA 1
ATOM 739 C C . ILE A 1 97 ? -10.309 -10.979 4.202 1.00 94.38 97 ILE A C 1
ATOM 741 O O . ILE A 1 97 ? -11.154 -11.081 5.084 1.00 94.38 97 ILE A O 1
ATOM 745 N N . THR A 1 98 ? -9.253 -10.168 4.321 1.00 93.06 98 THR A N 1
ATOM 746 C CA . THR A 1 98 ? -8.980 -9.416 5.554 1.00 93.06 98 THR A CA 1
ATOM 747 C C . THR A 1 98 ? -10.125 -8.471 5.909 1.00 93.06 98 THR A C 1
ATOM 749 O O . THR A 1 98 ? -10.480 -8.362 7.076 1.00 93.06 98 THR A O 1
ATOM 752 N N . LEU A 1 99 ? -10.741 -7.815 4.919 1.00 93.69 99 LEU A N 1
ATOM 753 C CA . LEU A 1 99 ? -11.903 -6.953 5.131 1.00 93.69 99 LEU A CA 1
ATOM 754 C C . LEU A 1 99 ? -13.101 -7.733 5.686 1.00 93.69 99 LEU A C 1
ATOM 756 O O . LEU A 1 99 ? -13.821 -7.218 6.537 1.00 93.69 99 LEU A O 1
ATOM 760 N N . SER A 1 100 ? -13.332 -8.949 5.192 1.00 92.44 100 SER A N 1
ATOM 761 C CA . SER A 1 100 ? -14.381 -9.822 5.715 1.00 92.44 100 SER A CA 1
ATOM 762 C C . SER A 1 100 ? -14.100 -10.207 7.165 1.00 92.44 100 SER A C 1
ATOM 764 O O . SER A 1 100 ? -15.008 -10.132 7.990 1.00 92.44 100 SER A O 1
ATOM 766 N N . ASP A 1 101 ? -12.854 -10.560 7.481 1.00 89.38 101 ASP A N 1
ATOM 767 C CA . ASP A 1 101 ? -12.450 -10.981 8.824 1.00 89.38 101 ASP A CA 1
ATOM 768 C C . ASP A 1 101 ? -12.610 -9.843 9.844 1.00 89.38 101 ASP A C 1
ATOM 770 O O . ASP A 1 101 ? -13.190 -10.041 10.907 1.00 89.38 101 ASP A O 1
ATOM 774 N N . ILE A 1 102 ? -12.172 -8.622 9.512 1.00 90.00 102 ILE A N 1
ATOM 775 C CA . ILE A 1 102 ? -12.243 -7.477 10.442 1.00 90.00 102 ILE A CA 1
ATOM 776 C C . ILE A 1 102 ? -13.645 -6.871 10.577 1.00 90.00 102 ILE A C 1
ATOM 778 O O . ILE A 1 102 ? -13.911 -6.169 11.549 1.00 90.00 102 ILE A O 1
ATOM 782 N N . ASN A 1 103 ? -14.528 -7.089 9.596 1.00 88.06 103 ASN A N 1
ATOM 783 C CA . ASN A 1 103 ? -15.928 -6.658 9.671 1.00 88.06 103 ASN A CA 1
ATOM 784 C C . ASN A 1 103 ? -16.809 -7.654 10.432 1.00 88.06 103 ASN A C 1
ATOM 786 O O . ASN A 1 103 ? -17.971 -7.344 10.715 1.00 88.06 103 ASN A O 1
ATOM 790 N N . GLY A 1 104 ? -16.291 -8.846 10.740 1.00 77.62 104 GLY A N 1
ATOM 791 C CA . GLY A 1 104 ? -16.960 -9.773 11.636 1.00 77.62 104 GLY A CA 1
ATOM 792 C C . GLY A 1 104 ? -17.210 -9.104 12.986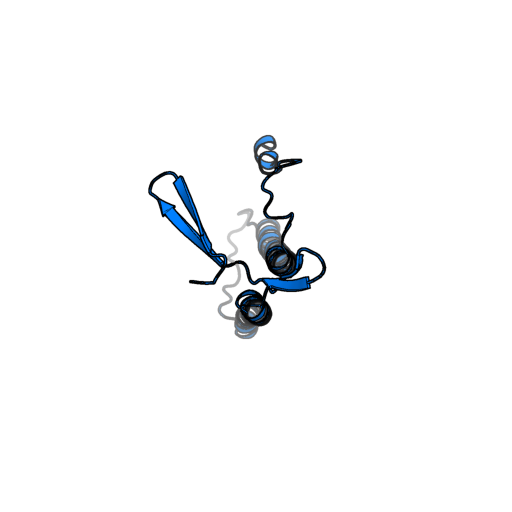 1.00 77.62 104 GLY A C 1
ATOM 793 O O . GLY A 1 104 ? -16.299 -8.550 13.595 1.00 77.62 104 GLY A O 1
ATOM 794 N N . ARG A 1 105 ? -18.457 -9.144 13.464 1.00 64.62 105 ARG A N 1
ATOM 795 C CA . ARG A 1 105 ? -18.726 -8.922 14.886 1.00 64.62 105 ARG A CA 1
ATOM 796 C C . ARG A 1 105 ? -18.338 -10.211 15.595 1.00 64.62 105 ARG A C 1
ATOM 798 O O . ARG A 1 105 ? -19.098 -11.174 15.553 1.00 64.62 105 ARG A O 1
ATOM 805 N N . GLU A 1 106 ? -17.137 -10.260 16.154 1.00 61.44 106 GLU A N 1
ATOM 806 C CA . GLU A 1 106 ? -16.839 -11.270 17.164 1.00 61.44 106 GLU A CA 1
ATOM 807 C C . GLU A 1 106 ? -17.667 -10.937 18.414 1.00 61.44 106 GLU A C 1
ATOM 809 O O . GLU A 1 106 ? -17.742 -9.767 18.798 1.00 61.44 106 GLU A O 1
ATOM 814 N N . ASP A 1 107 ? -18.305 -11.945 19.018 1.00 59.00 107 ASP A N 1
ATOM 815 C CA . ASP A 1 107 ? -18.773 -11.848 20.405 1.00 59.00 107 ASP A CA 1
ATOM 816 C C . ASP A 1 107 ? -17.514 -11.625 21.256 1.00 59.00 107 ASP A C 1
ATOM 818 O O . ASP A 1 107 ? -16.734 -12.554 21.483 1.00 59.00 107 ASP A O 1
ATOM 822 N N . ASN A 1 108 ? -17.283 -10.397 21.721 1.00 60.97 108 ASN A N 1
ATOM 823 C CA . ASN A 1 108 ? -16.221 -10.072 22.674 1.00 60.97 108 ASN A CA 1
ATOM 824 C C . ASN A 1 108 ? -16.681 -10.386 24.103 1.00 60.97 108 ASN A C 1
ATOM 826 O O . ASN A 1 108 ? -16.341 -9.665 25.046 1.00 60.97 108 ASN A O 1
ATOM 830 N N . ALA A 1 109 ? -17.456 -11.462 24.269 1.00 62.81 109 ALA A N 1
ATOM 831 C CA . ALA A 1 109 ? -18.055 -11.847 25.526 1.00 62.81 109 ALA A CA 1
ATOM 832 C C . ALA A 1 109 ? -16.929 -12.192 26.497 1.00 62.81 109 ALA A C 1
ATOM 834 O O . ALA A 1 109 ? -16.290 -13.246 26.428 1.00 62.81 109 ALA A O 1
ATOM 835 N N . MET A 1 110 ? -16.663 -11.275 27.419 1.00 64.31 110 MET A N 1
ATOM 836 C CA . MET A 1 110 ? -15.641 -11.461 28.427 1.00 64.31 110 MET A CA 1
ATOM 837 C C . MET A 1 110 ? -16.214 -12.362 29.514 1.00 64.31 110 MET A C 1
ATOM 839 O O . MET A 1 110 ? -17.229 -12.044 30.138 1.00 64.31 110 MET A O 1
ATOM 843 N N . ALA A 1 111 ? -15.555 -13.496 29.755 1.00 66.06 111 ALA A N 1
ATOM 844 C CA . ALA A 1 111 ? -15.844 -14.335 30.907 1.00 66.06 111 ALA A CA 1
ATOM 845 C C . ALA A 1 111 ? -15.274 -13.660 32.161 1.00 66.06 111 ALA A C 1
ATOM 847 O O . ALA A 1 111 ? -14.067 -13.686 32.409 1.00 66.06 111 ALA A O 1
ATOM 848 N N . LEU A 1 112 ? -16.148 -13.033 32.942 1.00 72.25 112 LEU A N 1
ATOM 849 C CA . LEU A 1 112 ? -15.814 -12.401 34.211 1.00 72.25 112 LEU A CA 1
ATOM 850 C C . LEU A 1 112 ? -16.313 -13.275 35.364 1.00 72.25 112 LEU A C 1
ATOM 852 O O . LEU A 1 112 ? -17.272 -14.031 35.233 1.00 72.25 112 LEU A O 1
ATOM 856 N N . SER A 1 113 ? -15.663 -13.172 36.518 1.00 69.19 113 SER A N 1
ATOM 857 C CA . SER A 1 113 ? -16.133 -13.793 37.755 1.00 69.19 113 SER A CA 1
ATOM 858 C C . SER A 1 113 ? -16.342 -12.697 38.787 1.00 69.19 113 SER A C 1
ATOM 860 O O . SER A 1 113 ? -15.367 -12.129 39.280 1.00 69.19 113 SER A O 1
ATOM 862 N N . VAL A 1 114 ? -17.600 -12.414 39.121 1.00 74.62 114 VAL A N 1
ATOM 863 C CA . VAL A 1 114 ? -17.975 -11.463 40.176 1.00 74.62 114 VAL A CA 1
ATOM 864 C C . VAL A 1 114 ? -18.478 -12.279 41.360 1.00 74.62 114 VAL A C 1
ATOM 866 O O . VAL A 1 114 ? -19.394 -13.085 41.213 1.00 74.62 114 VAL A O 1
ATOM 869 N N . ASP A 1 115 ? -17.823 -12.144 42.514 1.00 82.38 115 ASP A N 1
ATOM 870 C CA . ASP A 1 115 ? -18.163 -12.871 43.749 1.00 82.38 115 ASP A CA 1
ATOM 871 C C . ASP A 1 115 ? -18.281 -14.403 43.583 1.00 82.38 115 ASP A C 1
ATOM 873 O O . ASP A 1 115 ? -19.127 -15.062 44.182 1.00 82.38 115 ASP A O 1
ATOM 877 N N . GLY A 1 116 ? -17.420 -14.990 42.743 1.00 79.25 116 GLY A N 1
ATOM 878 C CA . GLY A 1 116 ? -17.384 -16.435 42.483 1.00 79.25 116 GLY A CA 1
ATOM 879 C C . GLY A 1 116 ? -18.469 -16.947 41.530 1.00 79.25 116 GLY A C 1
ATOM 880 O O . GLY A 1 116 ? 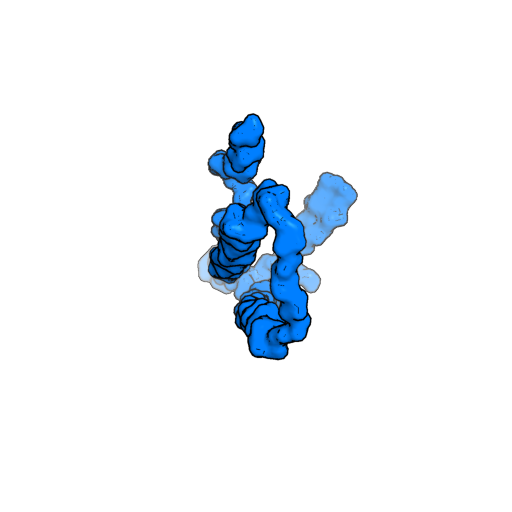-18.531 -18.151 41.281 1.00 79.25 116 GLY A O 1
ATOM 881 N N . THR A 1 117 ? -19.293 -16.056 40.972 1.00 74.12 117 THR A N 1
ATOM 882 C CA . THR A 1 117 ? -20.281 -16.396 39.945 1.00 74.12 117 THR A CA 1
ATOM 883 C C . THR A 1 117 ? -19.725 -16.042 38.562 1.00 74.12 117 THR A C 1
ATOM 885 O O . THR A 1 117 ? -19.329 -14.891 38.355 1.00 74.12 117 THR A O 1
ATOM 888 N N . PRO A 1 118 ? -19.668 -16.992 37.609 1.00 73.12 118 PRO A N 1
ATOM 889 C CA . PRO A 1 118 ? -19.269 -16.694 36.241 1.00 73.12 118 PRO A CA 1
ATOM 890 C C . PRO A 1 118 ? -20.366 -15.878 35.547 1.00 73.12 118 PRO A C 1
ATOM 892 O O . PRO A 1 118 ? -21.523 -16.294 35.496 1.00 73.12 118 PRO A O 1
ATOM 895 N N . VAL A 1 119 ? -19.993 -14.722 35.009 1.00 70.69 119 VAL A N 1
ATOM 896 C CA . VAL A 1 119 ? -20.862 -13.811 34.261 1.00 70.69 119 VAL A CA 1
ATOM 897 C C . VAL A 1 119 ? -20.205 -13.546 32.909 1.00 70.69 119 VAL A C 1
ATOM 899 O O . VAL A 1 119 ? -19.027 -13.197 32.846 1.00 70.69 119 VAL A O 1
ATOM 902 N N . SER A 1 120 ? -20.951 -13.724 31.820 1.00 70.00 120 SER A N 1
ATOM 903 C CA . SER A 1 120 ? -20.534 -13.273 30.491 1.00 70.00 120 SER A CA 1
ATOM 904 C C . SER A 1 120 ? -21.014 -11.842 30.281 1.00 70.00 120 SER A C 1
ATOM 906 O O . SER A 1 120 ? -22.216 -11.591 30.383 1.00 70.00 120 SER A O 1
ATOM 908 N N . TRP A 1 121 ? -20.103 -10.922 29.978 1.00 69.25 121 TRP A N 1
ATOM 909 C CA . TRP A 1 121 ? -20.453 -9.545 29.634 1.00 69.25 121 TRP A CA 1
ATOM 910 C C . TRP A 1 121 ? -19.879 -9.171 28.271 1.00 69.25 121 TRP A C 1
ATOM 912 O O . TRP A 1 121 ? -18.679 -9.318 28.042 1.00 69.25 121 TRP A O 1
ATOM 922 N N . GLU A 1 122 ? -20.746 -8.677 27.390 1.00 71.75 122 GLU A N 1
ATOM 923 C CA . GLU A 1 122 ? -20.374 -8.042 26.128 1.00 71.75 122 GLU A CA 1
ATOM 924 C C . GLU A 1 122 ? -20.449 -6.517 26.324 1.00 71.75 122 GLU A C 1
ATOM 926 O O . GLU A 1 122 ? -21.548 -5.973 26.463 1.00 71.75 122 GLU A O 1
ATOM 931 N N . PRO A 1 123 ? -19.312 -5.809 26.406 1.00 72.50 123 PRO A N 1
ATOM 932 C CA . PRO A 1 123 ? -19.306 -4.362 26.570 1.00 72.50 123 PRO A CA 1
ATOM 933 C C . PRO A 1 123 ? -19.823 -3.652 25.320 1.00 72.50 123 PRO A C 1
ATOM 935 O O . PRO A 1 123 ? -19.148 -3.622 24.294 1.00 72.50 123 PRO A O 1
ATOM 938 N N . GLU A 1 124 ? -20.963 -2.975 25.434 1.00 79.38 124 GLU A N 1
ATOM 939 C CA . GLU A 1 124 ? -21.450 -2.075 24.392 1.00 79.38 124 GLU A CA 1
ATOM 940 C C . GLU A 1 124 ? -21.195 -0.611 24.782 1.00 79.38 124 GLU A C 1
ATOM 942 O O . GLU A 1 124 ? -21.637 -0.124 25.830 1.00 79.38 124 GLU A O 1
ATOM 947 N N . ILE A 1 125 ? -20.437 0.097 23.937 1.00 86.06 125 ILE A N 1
ATOM 948 C CA . ILE A 1 125 ? -20.080 1.504 24.139 1.00 86.06 125 ILE A CA 1
ATOM 949 C C . ILE A 1 125 ? -20.603 2.316 22.961 1.00 86.06 125 ILE A C 1
ATOM 951 O O . ILE A 1 125 ? -20.219 2.087 21.814 1.00 86.06 125 ILE A O 1
ATOM 955 N N . VAL A 1 126 ? -21.424 3.326 23.246 1.00 90.44 126 VAL A N 1
ATOM 956 C CA . VAL A 1 126 ? -21.806 4.323 22.241 1.00 90.44 126 VAL A CA 1
ATOM 957 C C . VAL A 1 126 ? -20.834 5.486 22.313 1.00 90.44 126 VAL A C 1
ATOM 959 O O . VAL A 1 126 ? -20.720 6.156 23.342 1.00 90.44 126 VAL A O 1
ATOM 962 N N . VAL A 1 127 ? -20.155 5.733 21.196 1.00 93.69 127 VAL A N 1
ATOM 963 C CA . VAL A 1 127 ? -19.240 6.862 21.027 1.00 93.69 127 VAL A CA 1
ATOM 964 C C . VAL A 1 127 ? -19.931 7.927 20.180 1.00 93.69 127 VAL A C 1
ATOM 966 O O . VAL A 1 127 ? -20.243 7.690 19.013 1.00 93.69 127 VAL A O 1
ATOM 969 N N . VAL A 1 128 ? -20.176 9.107 20.754 1.00 95.75 128 VAL A N 1
ATOM 970 C CA . VAL A 1 128 ? -20.783 10.244 20.046 1.00 95.75 128 VAL A CA 1
ATOM 971 C C . VAL A 1 128 ? -19.716 11.298 19.771 1.00 95.75 128 VAL A C 1
ATOM 973 O O . VAL A 1 128 ? -19.100 11.834 20.694 1.00 95.75 128 VAL A O 1
ATOM 976 N N . GLY A 1 129 ? -19.510 11.611 18.491 1.00 96.75 129 GLY A N 1
ATOM 977 C CA . GLY A 1 129 ? -18.649 12.714 18.066 1.00 96.75 129 GLY A CA 1
ATOM 978 C C . GLY A 1 129 ? -19.367 14.053 18.198 1.00 96.75 129 GLY A C 1
ATOM 979 O O . GLY A 1 129 ? -20.249 14.363 17.400 1.00 96.75 129 GLY A O 1
ATOM 980 N N . GLN A 1 130 ? -18.992 14.847 19.201 1.00 96.56 130 GLN A N 1
ATOM 981 C CA . GLN A 1 130 ? -19.475 16.216 19.397 1.00 96.56 130 GLN A CA 1
ATOM 982 C C . GLN A 1 130 ? -18.506 17.202 18.725 1.00 96.56 130 GLN A C 1
ATOM 984 O O . GLN A 1 130 ? -17.387 16.841 18.368 1.00 96.56 130 GLN A O 1
ATOM 989 N N . GLN A 1 131 ? -18.901 18.472 18.564 1.00 94.25 131 GLN A N 1
ATOM 990 C CA . GLN A 1 131 ? -18.138 19.448 17.763 1.00 94.25 131 GLN A CA 1
ATOM 991 C C . GLN A 1 131 ? -16.654 19.585 18.167 1.00 94.25 131 GLN A C 1
ATOM 993 O O . GLN A 1 131 ? -15.812 19.832 17.309 1.00 94.25 131 GLN A O 1
ATOM 998 N N . TRP A 1 132 ? -16.333 19.421 19.455 1.00 96.00 132 TRP A N 1
ATOM 999 C CA . TRP A 1 132 ? -14.969 19.580 19.982 1.00 96.00 132 TRP A CA 1
ATOM 1000 C C . TRP A 1 132 ? -14.587 18.531 21.038 1.00 96.00 132 TRP A C 1
ATOM 1002 O O . TRP A 1 132 ? -13.571 18.686 21.712 1.00 96.00 132 TRP A O 1
ATOM 1012 N N . TRP A 1 133 ? -15.410 17.498 21.238 1.00 96.81 133 TRP A N 1
ATOM 1013 C CA . TRP A 1 133 ? -15.183 16.478 22.265 1.00 96.81 133 TRP A CA 1
ATOM 1014 C C . TRP A 1 133 ? -15.873 15.156 21.909 1.00 96.81 133 TRP A C 1
ATOM 1016 O O . TRP A 1 133 ? -16.688 15.092 20.991 1.00 96.81 133 TRP A O 1
ATOM 1026 N N . TRP A 1 134 ? -15.531 14.098 22.638 1.00 97.25 134 TRP A N 1
ATOM 1027 C CA . TRP A 1 134 ? -16.097 12.763 22.461 1.00 97.25 134 TRP A CA 1
ATOM 1028 C C . TRP A 1 134 ? -16.883 12.365 23.704 1.00 97.25 134 TRP A C 1
ATOM 1030 O O . TRP A 1 134 ? -16.359 12.435 24.816 1.00 97.25 134 TRP A O 1
ATOM 1040 N N . GLU A 1 135 ? -18.127 11.941 23.513 1.00 96.38 135 GLU A N 1
ATOM 1041 C CA . GLU A 1 135 ? -18.969 11.401 24.578 1.00 96.38 135 GLU A CA 1
ATOM 1042 C C . GLU A 1 135 ? -18.956 9.876 24.513 1.00 96.38 135 GLU A C 1
ATOM 1044 O O . GLU A 1 135 ? -19.191 9.298 23.452 1.00 96.38 135 GLU A O 1
ATOM 1049 N N . TYR A 1 136 ? -18.713 9.233 25.652 1.00 94.81 136 TYR A N 1
ATOM 1050 C CA . TYR A 1 136 ? -18.721 7.780 25.788 1.00 94.81 136 TYR A CA 1
ATOM 1051 C C . TYR A 1 136 ? -19.863 7.380 26.715 1.00 94.81 136 TYR A C 1
ATOM 1053 O O . TYR A 1 136 ? -19.916 7.830 27.862 1.00 94.81 136 TYR A O 1
ATOM 1061 N N . ARG A 1 137 ? -20.774 6.540 26.225 1.00 91.88 137 ARG A N 1
ATOM 1062 C CA . ARG A 1 137 ? -21.877 5.980 27.013 1.00 91.88 137 ARG A CA 1
ATOM 1063 C C . ARG A 1 137 ? -21.663 4.486 27.177 1.00 91.88 137 ARG A C 1
ATOM 1065 O O . ARG A 1 137 ? -21.490 3.788 26.183 1.00 91.88 137 ARG A O 1
ATOM 1072 N N . TYR A 1 138 ? -21.689 4.029 28.423 1.00 88.31 138 TYR A N 1
ATOM 1073 C CA . TYR A 1 138 ? -21.512 2.629 28.794 1.00 88.31 138 TYR A CA 1
ATOM 1074 C C . TYR A 1 138 ? -22.868 2.037 29.163 1.00 88.31 138 TYR A C 1
ATOM 1076 O O . TYR A 1 138 ? -23.558 2.587 30.025 1.00 88.31 138 TYR A O 1
ATOM 1084 N N . TYR A 1 139 ? -23.227 0.925 28.530 1.00 81.12 139 TYR A N 1
ATOM 1085 C CA . TYR A 1 139 ? -24.449 0.189 28.826 1.00 81.12 139 TYR A CA 1
ATOM 1086 C C . TYR A 1 139 ? -24.076 -1.160 29.436 1.00 81.12 139 TYR A C 1
ATOM 1088 O O . TYR A 1 139 ? -23.336 -1.942 28.844 1.00 81.12 139 TYR A O 1
ATOM 1096 N N . PHE A 1 140 ? -24.553 -1.416 30.653 1.00 76.25 140 PHE A N 1
ATOM 1097 C CA . PHE A 1 140 ? -24.250 -2.659 31.370 1.00 76.25 140 PHE A CA 1
ATOM 1098 C C . PHE A 1 140 ? -25.246 -3.783 31.052 1.00 76.25 140 PHE A C 1
ATOM 1100 O O . PHE A 1 140 ? -24.899 -4.948 31.215 1.00 76.25 140 PHE A O 1
ATOM 1107 N N . ASP A 1 141 ? -26.423 -3.429 30.524 1.00 75.25 141 ASP A N 1
ATOM 1108 C CA . ASP A 1 141 ? -27.520 -4.351 30.197 1.00 75.25 141 ASP A CA 1
ATOM 1109 C C . ASP A 1 141 ? -27.844 -4.392 28.683 1.00 75.25 141 ASP A C 1
ATOM 1111 O O . ASP A 1 141 ? -28.891 -4.905 28.290 1.00 75.25 141 ASP A O 1
ATOM 1115 N N . GLY A 1 142 ? -26.956 -3.853 27.834 1.00 68.38 142 GLY A N 1
ATOM 1116 C CA . GLY A 1 142 ? -27.166 -3.680 26.385 1.00 68.38 142 GLY A CA 1
ATOM 1117 C C . GLY A 1 142 ? -27.864 -2.365 26.001 1.00 68.38 142 GLY A C 1
ATOM 1118 O O . GLY A 1 142 ? -28.299 -1.607 26.877 1.00 68.38 142 GLY A O 1
ATOM 1119 N N . LEU A 1 143 ? -27.917 -2.070 24.694 1.00 62.03 143 LEU A N 1
ATOM 1120 C CA . LEU A 1 143 ? -28.670 -0.940 24.120 1.00 62.03 143 LEU A CA 1
ATOM 1121 C C . LEU A 1 143 ? -30.192 -1.129 24.080 1.00 62.03 143 LEU A C 1
ATOM 1123 O O . LEU A 1 143 ? -30.667 -2.256 23.813 1.00 62.03 143 LEU A O 1
#

Secondary structure (DSSP, 8-state):
-GGGGGTT--TT-SS-TTS--SHHHHHHHHHHHHHHHHHHHHHHHHHHHHHHHHHHT-----S--PPP-----HHHHHHHHHHHHHHHHHHHHHHHHHHHHHHS-----EEEEETTEEEEE--EEEEEE-SS-EEEEEESS--

Radius of gyration: 26.98 Å; chains: 1; bounding box: 55×36×81 Å

InterPro domains:
  IPR002429 Cytochrome c oxidase subunit II-like C-terminal [PS50857] (120-143)
  IPR011759 Cytochrome C oxidase subunit II, transmembrane domain [PF02790] (22-96)
  IPR011759 Cytochrome C oxidase subunit II, transmembrane domain [PS50999] (9-106)
  IPR036257 Cytochrome C oxidase subunit II, transmembrane domain superfamily [G3DSA:1.10.287.90] (13-104)
  IPR036257 Cytochrome C oxidase subunit II, transmembrane domain superfamily [SSF81464] (14-101)
  IPR045187 Cytochrome c/quinol oxidase subunit II [PTHR22888] (5-138)

Sequence (143 aa):
MLAALASGCASGAELDTLKPQGPIARSIDTLSDPVFLIAGLVFLIIFGGTAVIWWRFRDDHSDEEFPEQVHGDLKLELLWTVVPTVILAVIAVFTLITLSDINGREDNAMALSVDGTPVSWEPEIVVVGQQWWWEYRYYFDGL

Organism: NCBI:txid408172

pLDDT: mean 85.55, std 12.41, range [45.5, 98.06]

Foldseek 3Di:
DVVVVPPPDDPPDPDDLLDDPDPLSVLVNVLVVVVVVVVVVVVCCVVVVVVCCCVVVPDPPPDPDDDDPDDDDVVVVCVVVVVVVVSVVVSVVSVVVSVVVSPDPDQPFDFDADPNDTDTFRWDWDWDDDPPDIDIDTDRPYD